Protein AF-A0A528MZ26-F1 (afdb_monomer_lite)

Foldseek 3Di:
DDDPDDDDDDDDDDPDDPPDDDDPVVQDADAAPPQDDDDPPDDCVVCVVVVNYDHHHDHPVD

Structure (mmCIF, N/CA/C/O backbone):
data_AF-A0A528MZ26-F1
#
_entry.id   AF-A0A528MZ26-F1
#
loop_
_atom_site.group_PDB
_atom_site.id
_atom_site.type_symbol
_atom_site.label_atom_id
_atom_site.label_alt_id
_atom_site.label_comp_id
_atom_site.label_asym_id
_atom_site.label_entity_id
_atom_site.label_seq_id
_atom_site.pdbx_PDB_ins_code
_atom_site.Cartn_x
_atom_site.Cartn_y
_atom_site.Cartn_z
_atom_site.occupancy
_atom_site.B_iso_or_equiv
_atom_site.auth_seq_id
_atom_site.auth_comp_id
_atom_site.auth_asym_id
_atom_site.auth_atom_id
_atom_site.pdbx_PDB_model_num
ATOM 1 N N . MET A 1 1 ? -7.644 -27.053 -33.998 1.00 49.09 1 MET A N 1
ATOM 2 C CA . MET A 1 1 ? -6.916 -26.735 -32.753 1.00 49.09 1 MET A CA 1
ATOM 3 C C . MET A 1 1 ? -6.132 -25.475 -33.036 1.00 49.09 1 MET A C 1
ATOM 5 O O . MET A 1 1 ? -5.321 -25.500 -33.949 1.00 49.09 1 MET A O 1
ATOM 9 N N . ALA A 1 2 ? -6.513 -24.364 -32.406 1.00 55.88 2 ALA A N 1
ATOM 10 C CA . ALA A 1 2 ? -5.921 -23.062 -32.686 1.00 55.88 2 ALA A CA 1
ATOM 11 C C . ALA A 1 2 ? -4.419 -23.084 -32.376 1.00 55.88 2 ALA A C 1
ATOM 13 O O . ALA A 1 2 ?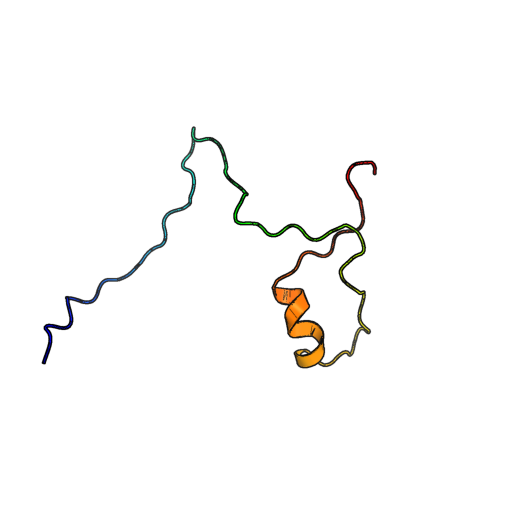 -4.007 -23.668 -31.374 1.00 55.88 2 ALA A O 1
ATOM 14 N N . ASP A 1 3 ? -3.647 -22.472 -33.267 1.00 65.06 3 ASP A N 1
ATOM 15 C CA . ASP A 1 3 ? -2.219 -22.208 -33.144 1.00 65.06 3 ASP A CA 1
ATOM 16 C C . ASP A 1 3 ? -1.954 -21.497 -31.806 1.00 65.06 3 ASP A C 1
ATOM 18 O O . ASP A 1 3 ? -2.312 -20.330 -31.617 1.00 65.06 3 ASP A O 1
ATOM 22 N N . ALA A 1 4 ? -1.444 -22.237 -30.819 1.00 71.19 4 ALA A N 1
ATOM 23 C CA . ALA A 1 4 ? -1.060 -21.668 -29.539 1.00 71.19 4 ALA A CA 1
ATOM 24 C C . ALA A 1 4 ? 0.229 -20.882 -29.785 1.00 71.19 4 ALA A C 1
ATOM 26 O O . ALA A 1 4 ? 1.315 -21.457 -29.818 1.00 71.19 4 ALA A O 1
ATOM 27 N N . GLY A 1 5 ? 0.072 -19.579 -30.037 1.00 79.44 5 GLY A N 1
ATOM 28 C CA . GLY A 1 5 ? 1.160 -18.685 -30.419 1.00 79.44 5 GLY A CA 1
ATOM 29 C C . GLY A 1 5 ? 2.402 -18.827 -29.535 1.00 79.44 5 GLY A C 1
ATOM 30 O O . GLY A 1 5 ? 2.319 -19.131 -28.345 1.00 79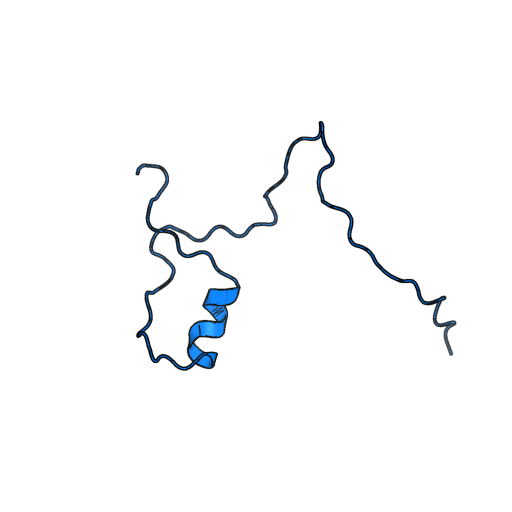.44 5 GLY A O 1
ATOM 31 N N . MET A 1 6 ? 3.564 -18.597 -30.147 1.00 82.25 6 MET A N 1
ATOM 32 C CA . MET A 1 6 ? 4.883 -18.792 -29.545 1.00 82.25 6 MET A CA 1
ATOM 33 C C . MET A 1 6 ? 4.994 -18.175 -28.141 1.00 82.25 6 MET A C 1
ATOM 35 O O . MET A 1 6 ? 4.740 -16.984 -27.939 1.00 82.25 6 MET A O 1
ATOM 39 N N . LEU A 1 7 ? 5.405 -19.000 -27.173 1.00 92.12 7 LEU A N 1
ATOM 40 C CA . LEU A 1 7 ? 5.638 -18.575 -25.795 1.00 92.12 7 LEU A CA 1
ATOM 41 C C . LEU A 1 7 ? 6.771 -17.545 -25.742 1.00 92.12 7 LEU A C 1
ATOM 43 O O . LEU A 1 7 ? 7.797 -17.696 -26.405 1.00 92.12 7 LEU A O 1
ATOM 47 N N . ARG A 1 8 ? 6.602 -16.515 -24.910 1.00 89.88 8 ARG A N 1
ATOM 48 C CA . ARG A 1 8 ? 7.637 -15.514 -24.642 1.00 89.88 8 ARG A CA 1
ATOM 49 C C . ARG A 1 8 ? 7.820 -15.302 -23.150 1.00 89.88 8 ARG A C 1
ATOM 51 O O . ARG A 1 8 ? 6.863 -15.372 -22.381 1.00 89.88 8 ARG A O 1
ATOM 58 N N . PHE A 1 9 ? 9.047 -14.977 -22.768 1.00 92.88 9 PHE A N 1
ATOM 59 C CA . PHE A 1 9 ? 9.348 -14.490 -21.432 1.00 92.88 9 PHE A CA 1
ATOM 60 C C . PHE A 1 9 ? 8.855 -13.044 -21.299 1.00 92.88 9 PHE A C 1
ATOM 62 O O . PHE A 1 9 ? 9.223 -12.185 -22.099 1.00 92.88 9 PHE A O 1
ATOM 69 N N . HIS A 1 10 ? 7.981 -12.788 -20.327 1.00 93.94 10 HIS A N 1
ATOM 70 C CA . HIS A 1 10 ? 7.416 -11.463 -20.094 1.00 93.94 10 HIS A CA 1
ATOM 71 C C . HIS A 1 10 ? 8.164 -10.761 -18.964 1.00 93.94 10 HIS A C 1
ATOM 73 O O . HIS A 1 10 ? 8.168 -11.237 -17.830 1.00 93.94 10 HIS A O 1
A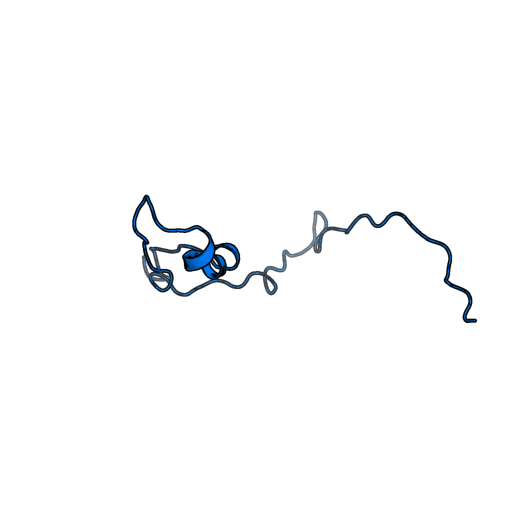TOM 79 N N . VAL A 1 11 ? 8.749 -9.608 -19.281 1.00 95.00 11 VAL A N 1
ATOM 80 C CA . VAL A 1 11 ? 9.289 -8.670 -18.297 1.00 95.00 11 VAL A CA 1
ATOM 81 C C . VAL A 1 11 ? 8.390 -7.436 -18.317 1.00 95.00 11 VAL A C 1
ATOM 83 O O . VAL A 1 11 ? 8.364 -6.752 -19.340 1.00 95.00 11 VAL A O 1
ATOM 86 N N . PRO A 1 12 ? 7.629 -7.157 -17.243 1.00 92.00 12 PRO A N 1
ATOM 87 C CA . PRO A 1 12 ? 6.832 -5.942 -17.160 1.00 92.00 12 PRO A CA 1
ATOM 88 C C . PRO A 1 12 ? 7.724 -4.703 -17.231 1.00 92.00 12 PRO A C 1
ATOM 90 O O . PRO A 1 12 ? 8.763 -4.631 -16.572 1.00 92.00 12 PRO A O 1
ATOM 93 N N . GLU A 1 13 ? 7.302 -3.718 -18.012 1.00 90.69 13 GLU A N 1
ATOM 94 C CA . GLU A 1 13 ? 7.937 -2.407 -18.013 1.00 90.69 13 GLU A CA 1
ATOM 95 C C . GLU A 1 13 ? 7.340 -1.522 -16.910 1.00 90.69 13 GLU A C 1
ATOM 97 O O . GLU A 1 13 ? 6.150 -1.642 -16.609 1.00 90.69 13 GLU A O 1
ATOM 102 N N . PRO A 1 14 ? 8.138 -0.632 -16.290 1.00 87.19 14 PRO A N 1
ATOM 103 C CA . PRO A 1 14 ? 7.604 0.350 -15.354 1.00 87.19 14 PRO A CA 1
ATOM 104 C C . PRO A 1 14 ? 6.680 1.334 -16.083 1.00 87.19 14 PRO A C 1
ATOM 106 O O . PRO A 1 14 ? 6.967 1.724 -17.214 1.00 87.19 14 PRO A O 1
ATOM 109 N N . GLU A 1 15 ? 5.619 1.788 -15.407 1.00 85.88 15 GLU A N 1
ATOM 110 C CA . GLU A 1 15 ? 4.635 2.729 -15.973 1.00 85.88 15 GLU A CA 1
ATOM 111 C C . GLU A 1 15 ? 5.271 4.039 -16.455 1.00 85.88 15 GLU A C 1
ATOM 113 O O . GLU A 1 15 ? 4.805 4.643 -17.419 1.00 85.88 15 GLU A O 1
ATOM 118 N N . VAL A 1 16 ? 6.357 4.477 -15.804 1.00 91.00 16 VAL A N 1
ATOM 119 C CA . VAL A 1 16 ? 7.011 5.757 -16.088 1.00 91.00 16 VAL A CA 1
ATOM 120 C C . VAL A 1 16 ? 8.532 5.599 -16.114 1.00 91.00 16 VAL A C 1
ATOM 122 O O . VAL A 1 16 ? 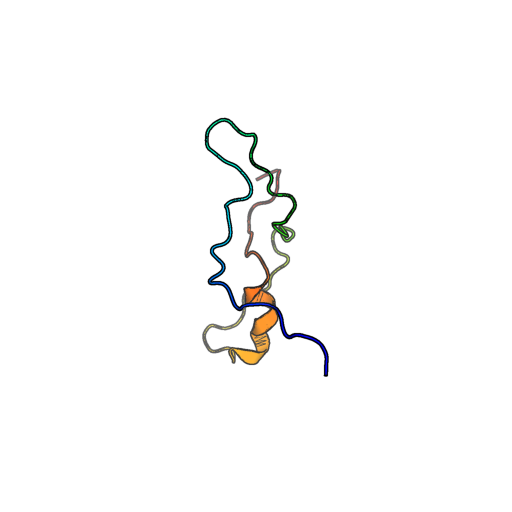9.136 4.970 -15.243 1.00 91.00 16 VAL A O 1
ATOM 125 N N . ARG A 1 17 ? 9.170 6.186 -17.133 1.00 92.44 17 ARG A N 1
ATOM 126 C CA . ARG A 1 17 ? 10.633 6.255 -17.306 1.00 92.44 17 ARG A CA 1
ATOM 127 C C . ARG A 1 17 ? 11.194 7.563 -16.715 1.00 92.44 17 ARG A C 1
ATOM 129 O O . ARG A 1 17 ? 10.432 8.513 -16.530 1.00 92.44 17 ARG A O 1
ATOM 136 N N . PRO A 1 18 ? 12.512 7.667 -16.449 1.00 93.81 18 PRO A N 1
ATOM 137 C CA . PRO A 1 18 ? 13.123 8.930 -16.029 1.00 93.81 18 PRO A CA 1
ATOM 138 C C . PRO A 1 18 ? 12.768 10.088 -16.976 1.00 93.81 18 PRO A C 1
ATOM 140 O O . PRO A 1 18 ? 12.883 9.950 -18.191 1.00 93.81 18 PRO A O 1
ATOM 143 N N . GLY A 1 19 ? 12.325 11.217 -16.416 1.00 92.81 19 GLY A N 1
ATOM 144 C CA . GLY A 1 19 ? 11.843 12.383 -17.173 1.00 92.81 19 GLY A CA 1
ATOM 145 C C . GLY A 1 19 ? 10.338 12.386 -17.471 1.00 92.81 19 GLY A C 1
ATOM 146 O O . GLY A 1 19 ? 9.813 13.417 -17.882 1.00 92.81 19 GLY A O 1
ATOM 147 N N . GLY A 1 20 ? 9.631 11.278 -17.234 1.00 91.75 20 GLY A N 1
ATOM 148 C CA . GLY A 1 20 ? 8.170 11.229 -17.275 1.00 91.75 20 GLY A CA 1
ATOM 149 C C . GLY A 1 20 ? 7.517 11.694 -15.968 1.00 91.75 20 GLY A C 1
ATOM 150 O O . GLY A 1 20 ? 8.161 11.772 -14.921 1.00 91.75 20 GLY A O 1
ATOM 151 N N . THR A 1 21 ? 6.216 11.985 -16.023 1.00 93.31 21 THR A N 1
ATOM 152 C CA . THR A 1 21 ? 5.401 12.289 -14.837 1.00 93.31 21 THR A CA 1
ATOM 153 C C . THR A 1 21 ? 4.911 10.987 -14.197 1.00 93.31 21 THR A C 1
ATOM 155 O O . THR A 1 21 ? 4.257 10.216 -14.895 1.00 93.31 21 THR A O 1
ATOM 158 N N . PRO A 1 22 ? 5.193 10.725 -12.905 1.00 89.75 22 PRO A N 1
ATOM 159 C CA . PRO A 1 22 ? 4.683 9.549 -12.201 1.00 89.75 22 PRO A CA 1
ATOM 160 C C . PRO A 1 22 ? 3.151 9.506 -12.183 1.00 89.75 22 PRO A C 1
ATOM 162 O O . PRO A 1 22 ? 2.522 10.493 -11.796 1.00 89.75 22 PRO A O 1
ATOM 165 N N . ASP A 1 23 ? 2.568 8.363 -12.541 1.00 88.44 23 ASP A N 1
ATOM 166 C CA . ASP A 1 23 ? 1.163 8.058 -12.279 1.00 88.44 23 ASP A CA 1
ATOM 167 C C . ASP A 1 23 ? 1.072 7.088 -11.091 1.00 88.44 23 ASP A C 1
ATOM 169 O O . ASP A 1 23 ? 1.828 6.127 -10.994 1.00 88.44 23 ASP A O 1
ATOM 173 N N . PHE A 1 24 ? 0.174 7.376 -10.154 1.00 87.31 24 PHE A N 1
ATOM 174 C CA . PHE A 1 24 ? -0.109 6.531 -8.991 1.00 87.31 24 PHE A CA 1
ATOM 175 C C . PHE A 1 24 ? -1.589 6.138 -8.927 1.00 87.31 24 PHE A C 1
ATOM 177 O O . PHE A 1 24 ? -2.056 5.661 -7.894 1.00 87.31 24 PHE A O 1
ATOM 184 N N . SER A 1 25 ? -2.344 6.349 -10.009 1.00 87.62 25 SER A N 1
ATOM 185 C CA . SER A 1 25 ? -3.777 6.057 -10.104 1.00 87.62 25 SER A CA 1
ATOM 186 C C . SER A 1 25 ? -4.117 4.595 -9.785 1.00 87.62 25 SER A C 1
ATOM 188 O O . SER A 1 25 ? -5.172 4.322 -9.213 1.00 87.62 25 SER A O 1
ATOM 190 N N . ASN A 1 26 ? -3.191 3.672 -10.058 1.00 86.88 26 ASN A N 1
ATOM 191 C CA . ASN A 1 26 ? -3.329 2.242 -9.772 1.00 86.88 26 ASN A CA 1
ATOM 192 C C . ASN A 1 26 ? -3.108 1.872 -8.294 1.00 86.88 26 ASN A C 1
ATOM 194 O O . ASN A 1 26 ? -3.382 0.742 -7.885 1.00 86.88 26 ASN A O 1
ATOM 198 N N . VAL A 1 27 ? -2.637 2.805 -7.463 1.00 87.38 27 VAL A N 1
ATOM 199 C CA . VAL A 1 27 ? -2.446 2.570 -6.030 1.00 87.38 27 VAL A CA 1
ATOM 200 C C . VAL A 1 27 ? -3.736 2.905 -5.289 1.00 87.38 27 VAL A C 1
ATOM 202 O O . VAL A 1 27 ? -4.101 4.067 -5.109 1.00 87.38 27 VAL A O 1
ATOM 205 N N . THR A 1 28 ? -4.421 1.876 -4.792 1.00 87.88 28 THR A N 1
ATOM 206 C CA . THR A 1 28 ? -5.610 2.071 -3.955 1.00 87.88 28 THR A CA 1
ATOM 207 C C . THR A 1 28 ? -5.192 2.545 -2.564 1.00 87.88 28 THR A C 1
ATOM 209 O O . THR A 1 28 ? -4.732 1.763 -1.734 1.00 87.88 28 THR A O 1
ATOM 212 N N . ILE A 1 29 ? -5.350 3.844 -2.293 1.00 89.75 29 ILE A N 1
ATOM 213 C CA . ILE A 1 29 ? -5.019 4.423 -0.986 1.00 89.75 29 ILE A CA 1
ATOM 214 C C . ILE A 1 29 ? -6.237 4.400 -0.066 1.00 89.75 29 ILE A C 1
ATOM 216 O O . ILE A 1 29 ? -7.176 5.183 -0.222 1.00 89.75 29 ILE A O 1
ATOM 220 N N . ALA A 1 30 ? -6.179 3.532 0.943 1.00 90.88 30 ALA A N 1
ATOM 221 C CA . ALA A 1 30 ? -7.196 3.438 1.979 1.00 90.88 30 ALA A CA 1
ATOM 222 C C . ALA A 1 30 ? -7.317 4.738 2.801 1.00 90.88 30 ALA A C 1
ATOM 224 O O . ALA A 1 30 ? -6.357 5.503 2.989 1.00 90.88 30 ALA A O 1
ATOM 225 N N . LYS A 1 31 ? -8.521 4.993 3.329 1.00 93.31 31 LYS A N 1
ATOM 226 C CA . LYS A 1 31 ? -8.761 6.114 4.248 1.00 93.31 31 LYS A CA 1
ATOM 227 C C . LYS A 1 31 ? -7.945 5.898 5.525 1.00 93.31 31 LYS A C 1
ATOM 229 O O . LYS A 1 31 ? -7.837 4.778 6.023 1.00 93.31 31 LYS A O 1
ATOM 234 N N . ALA A 1 32 ? -7.405 6.978 6.081 1.00 96.50 32 ALA A N 1
ATOM 235 C CA . ALA A 1 32 ? -6.740 6.927 7.377 1.00 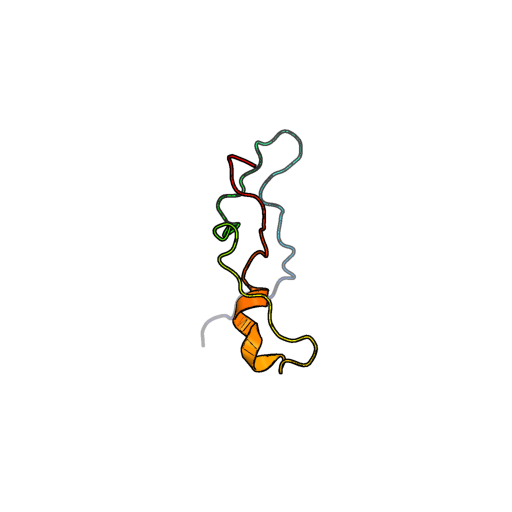96.50 32 ALA A CA 1
ATOM 236 C C . ALA A 1 32 ? -7.651 6.289 8.448 1.00 96.50 32 ALA A C 1
ATOM 238 O O . ALA A 1 32 ? -8.838 6.616 8.523 1.00 96.50 32 ALA A O 1
ATOM 239 N N . GLY A 1 33 ? -7.097 5.357 9.223 1.00 95.31 33 GLY A N 1
ATOM 240 C CA . GLY A 1 33 ? -7.790 4.607 10.272 1.00 95.31 33 GLY A CA 1
ATOM 241 C C . GLY A 1 33 ? -8.796 3.557 9.787 1.00 95.31 33 GLY A C 1
ATOM 242 O O . GLY A 1 33 ? -9.491 2.986 10.617 1.00 95.31 33 GLY A O 1
ATOM 243 N N . SER A 1 34 ? -8.917 3.306 8.476 1.00 95.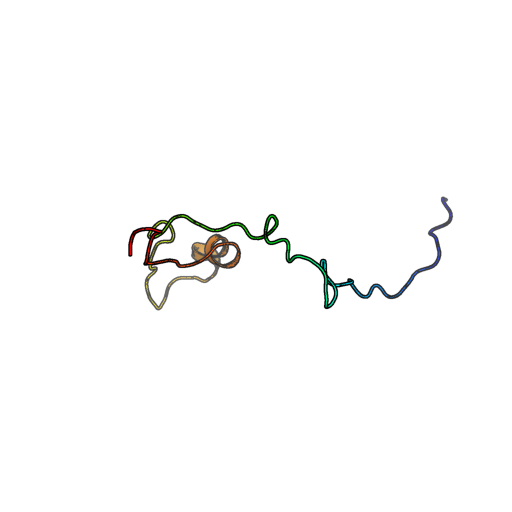19 34 SER A N 1
ATOM 244 C CA . SER A 1 34 ? -9.912 2.349 7.954 1.00 95.19 34 SER A CA 1
ATOM 245 C C . SER A 1 34 ? -9.509 0.880 8.077 1.00 95.19 34 SER A C 1
ATOM 247 O O . SER A 1 34 ? -10.384 0.022 8.133 1.00 95.19 34 SER A O 1
ATOM 249 N N . VAL A 1 35 ? -8.209 0.585 8.126 1.00 95.62 35 VAL A N 1
ATOM 250 C CA . VAL A 1 35 ? -7.700 -0.778 8.323 1.00 95.62 35 VAL A CA 1
ATOM 251 C C . VAL A 1 35 ? -7.628 -1.053 9.826 1.00 95.62 35 VAL A C 1
ATOM 253 O O . VAL A 1 35 ? -7.015 -0.250 10.540 1.00 95.62 35 VAL A O 1
ATOM 256 N N . PRO A 1 36 ? -8.238 -2.140 10.334 1.00 94.88 36 PRO A N 1
ATOM 257 C CA . PRO A 1 36 ? -8.199 -2.437 11.756 1.00 94.88 36 PRO A CA 1
ATOM 258 C C . PRO A 1 36 ? -6.800 -2.900 12.175 1.00 94.88 36 PRO A C 1
ATOM 260 O O . PRO A 1 36 ? -6.017 -3.397 11.368 1.00 94.88 36 PRO A O 1
ATOM 263 N N . ARG A 1 37 ? -6.489 -2.747 13.463 1.00 96.56 37 ARG A N 1
ATOM 264 C CA . ARG A 1 37 ? -5.308 -3.349 14.086 1.00 96.56 37 ARG A CA 1
ATOM 265 C C . ARG A 1 37 ? -5.724 -4.710 14.656 1.00 96.56 37 ARG A C 1
ATOM 267 O O . ARG A 1 37 ? -6.417 -4.708 15.673 1.00 96.56 37 ARG A O 1
ATOM 274 N N . PRO A 1 38 ? -5.355 -5.834 14.026 1.00 96.88 38 PRO A N 1
ATOM 275 C CA . PRO A 1 38 ? -5.691 -7.149 14.551 1.00 96.88 38 PRO A CA 1
ATOM 276 C C . PRO A 1 38 ? -4.839 -7.488 15.782 1.00 96.88 38 PRO A C 1
ATOM 278 O O . PRO A 1 38 ? -3.851 -6.810 16.088 1.00 96.88 38 PRO A O 1
ATOM 281 N N . GLU A 1 39 ? -5.220 -8.562 16.470 1.00 97.56 39 GLU A N 1
ATOM 282 C CA . GLU A 1 39 ? -4.388 -9.185 17.499 1.00 97.56 39 GLU A CA 1
ATOM 283 C C . GLU A 1 39 ? -3.091 -9.744 16.898 1.00 97.56 39 GLU A C 1
ATOM 285 O O . GLU A 1 39 ? -3.034 -10.096 15.720 1.00 97.56 39 GLU A O 1
ATOM 290 N N . ILE A 1 40 ? -2.041 -9.840 17.717 1.00 97.12 40 ILE A N 1
ATOM 291 C CA . ILE A 1 40 ? -0.702 -10.269 17.266 1.00 97.12 40 ILE A CA 1
ATOM 292 C C . ILE A 1 40 ? -0.711 -11.726 16.771 1.00 97.12 40 ILE A C 1
ATOM 294 O O . ILE A 1 40 ? 0.020 -12.064 15.846 1.00 97.12 40 ILE A O 1
ATOM 298 N N . GLU A 1 41 ? -1.580 -12.557 17.347 1.00 97.81 41 GLU A N 1
ATOM 299 C CA . GLU A 1 41 ? -1.684 -13.998 17.074 1.00 97.81 41 GLU A CA 1
ATOM 300 C C . GLU A 1 41 ? -2.868 -14.353 16.145 1.00 97.81 41 GLU A C 1
ATOM 302 O O . GLU A 1 41 ? -3.355 -15.483 16.159 1.00 97.81 41 GLU A O 1
ATOM 307 N N . VAL A 1 42 ? -3.396 -13.390 15.378 1.00 97.94 42 VAL A N 1
ATOM 308 C CA . VAL A 1 42 ? -4.524 -13.615 14.451 1.00 97.94 42 VAL A CA 1
ATOM 309 C C . VAL A 1 42 ? -4.185 -14.657 13.370 1.00 97.94 42 VAL A C 1
ATOM 311 O O . VAL A 1 42 ? -3.053 -14.704 12.881 1.00 97.94 42 VAL A O 1
ATOM 314 N N . ASP A 1 43 ? -5.158 -15.477 12.944 1.00 98.00 43 ASP A N 1
ATOM 315 C CA . ASP A 1 43 ? -4.945 -16.394 11.815 1.00 98.00 43 ASP A CA 1
ATOM 316 C C . ASP A 1 43 ? -4.742 -15.578 10.518 1.00 98.00 43 ASP A C 1
ATOM 318 O O . ASP A 1 43 ? -5.548 -14.695 10.208 1.00 98.00 43 ASP A O 1
ATOM 322 N N . PRO A 1 44 ? -3.706 -15.864 9.706 1.00 96.69 44 PRO A N 1
ATOM 323 C CA . PRO A 1 44 ? -3.465 -15.164 8.442 1.00 96.69 44 PRO A CA 1
ATOM 324 C C . PRO A 1 44 ? -4.654 -15.161 7.470 1.00 96.69 44 PRO A C 1
ATOM 326 O O . PRO A 1 44 ? -4.757 -14.277 6.617 1.00 96.69 44 PRO A O 1
ATOM 329 N N . ARG A 1 45 ? -5.549 -16.154 7.558 1.00 97.25 45 ARG A N 1
ATOM 330 C CA . ARG A 1 45 ? -6.766 -16.234 6.737 1.00 97.25 45 ARG A CA 1
ATOM 331 C C . ARG A 1 45 ? -7.755 -15.119 7.063 1.00 97.25 45 ARG A C 1
ATOM 333 O O . ARG A 1 45 ? -8.432 -14.660 6.145 1.00 97.25 45 ARG A O 1
ATOM 340 N N . ASP A 1 46 ? -7.785 -14.661 8.312 1.00 97.62 46 ASP A N 1
ATOM 341 C CA . ASP A 1 46 ? -8.713 -13.631 8.789 1.00 97.62 46 ASP A CA 1
ATOM 342 C C . ASP A 1 46 ? -8.273 -12.212 8.399 1.00 97.62 46 ASP A C 1
ATOM 344 O O . ASP A 1 46 ? -9.075 -11.286 8.448 1.00 97.62 46 ASP A O 1
ATOM 348 N N . ILE A 1 47 ? -7.012 -12.040 7.982 1.00 96.88 47 ILE A N 1
ATOM 349 C CA . ILE A 1 47 ? -6.416 -10.745 7.601 1.00 96.88 47 ILE A CA 1
ATOM 350 C C . ILE A 1 47 ? -5.973 -10.690 6.133 1.00 96.88 47 ILE A C 1
ATOM 352 O O . ILE A 1 47 ? -5.156 -9.853 5.742 1.00 96.88 47 ILE A O 1
ATOM 356 N N . ARG A 1 48 ? -6.475 -11.600 5.291 1.00 96.25 48 ARG A N 1
ATOM 357 C CA . ARG A 1 48 ? -6.074 -11.698 3.877 1.00 96.25 48 ARG A CA 1
ATOM 358 C C . ARG A 1 48 ? -6.351 -10.411 3.097 1.00 96.25 48 ARG A C 1
ATOM 360 O O . ARG A 1 48 ? -5.602 -10.076 2.182 1.00 96.25 48 ARG A O 1
ATOM 367 N N . ASP A 1 49 ? -7.423 -9.710 3.436 1.00 93.44 49 ASP A N 1
ATOM 368 C CA . ASP A 1 49 ? -7.799 -8.426 2.849 1.00 93.44 49 ASP A CA 1
ATOM 369 C C . ASP A 1 49 ? -6.756 -7.331 3.128 1.00 93.44 49 ASP A C 1
ATOM 371 O O . ASP A 1 49 ? -6.490 -6.502 2.255 1.00 93.44 49 ASP A O 1
ATOM 375 N N . MET A 1 50 ? -6.090 -7.369 4.289 1.00 94.88 50 MET A N 1
ATOM 376 C CA . MET A 1 50 ? -5.074 -6.381 4.668 1.00 94.88 50 MET A CA 1
ATOM 377 C C . MET A 1 50 ? -3.864 -6.387 3.730 1.00 94.88 50 MET A C 1
ATOM 379 O O . MET A 1 50 ? -3.250 -5.341 3.531 1.00 94.88 50 MET A O 1
ATOM 383 N N . ALA A 1 51 ? -3.554 -7.526 3.101 1.00 93.88 51 ALA A N 1
ATOM 384 C CA . ALA A 1 51 ? -2.474 -7.638 2.117 1.00 93.88 51 ALA A CA 1
ATOM 385 C C . ALA A 1 51 ? -2.725 -6.817 0.838 1.00 93.88 51 ALA A C 1
ATOM 387 O O . ALA A 1 51 ? -1.790 -6.535 0.092 1.00 93.88 51 ALA A O 1
ATOM 388 N N . PHE A 1 52 ? -3.978 -6.427 0.592 1.00 93.12 52 PHE A N 1
ATOM 389 C CA . PHE A 1 52 ? -4.394 -5.611 -0.548 1.00 93.12 52 PHE A CA 1
ATOM 390 C C . PHE A 1 52 ? -4.791 -4.186 -0.131 1.00 93.12 52 PHE A C 1
ATOM 392 O O . PHE A 1 52 ? -5.390 -3.456 -0.919 1.00 93.12 52 PHE A O 1
ATOM 399 N N . SER A 1 53 ? -4.471 -3.786 1.104 1.00 93.31 53 SER A N 1
ATOM 400 C CA . SER A 1 53 ? -4.789 -2.472 1.664 1.00 93.31 53 SER A CA 1
ATOM 401 C C . SER A 1 53 ? -3.535 -1.761 2.189 1.00 93.31 53 SER A C 1
ATOM 403 O O . SER A 1 53 ? -2.427 -2.290 2.149 1.00 93.31 53 SER A O 1
ATOM 405 N N . ILE A 1 54 ? -3.701 -0.528 2.674 1.00 93.25 54 ILE A N 1
ATOM 406 C CA . ILE A 1 54 ? -2.622 0.300 3.228 1.00 93.25 54 ILE A CA 1
ATOM 407 C C . ILE A 1 54 ? -2.988 0.724 4.649 1.00 93.25 54 ILE A C 1
ATOM 409 O O . ILE A 1 54 ? -3.968 1.442 4.862 1.00 93.25 54 ILE A O 1
ATOM 413 N N . ILE A 1 55 ? -2.158 0.343 5.625 1.00 94.06 55 ILE A N 1
ATOM 414 C CA . ILE A 1 55 ? -2.270 0.841 7.000 1.00 94.06 55 ILE A CA 1
ATOM 415 C C . ILE A 1 55 ? -1.826 2.303 7.015 1.00 94.06 55 ILE A C 1
ATOM 417 O O . ILE A 1 55 ? -0.666 2.630 6.767 1.00 94.06 55 ILE A O 1
ATOM 421 N N . ARG A 1 56 ? -2.769 3.196 7.313 1.00 95.50 56 ARG A N 1
ATOM 422 C CA . ARG A 1 56 ? -2.550 4.641 7.311 1.00 95.50 56 ARG A CA 1
ATOM 423 C C . ARG A 1 56 ? -3.145 5.269 8.562 1.00 95.50 56 ARG A C 1
ATOM 425 O O . ARG A 1 56 ? -4.336 5.116 8.809 1.00 95.50 56 ARG A O 1
ATOM 432 N N . VAL A 1 57 ? -2.334 6.021 9.306 1.00 95.44 57 VAL A N 1
ATOM 433 C CA . VAL A 1 57 ? -2.765 6.720 10.532 1.00 95.44 57 VAL A CA 1
ATOM 434 C C . VAL A 1 57 ? -3.119 8.178 10.248 1.00 95.44 57 VAL A C 1
ATOM 436 O O . VAL A 1 57 ? -4.229 8.608 10.538 1.00 95.44 57 VAL A O 1
ATOM 439 N N . LEU A 1 58 ? -2.199 8.928 9.638 1.00 96.25 58 LEU A N 1
ATOM 440 C CA . LEU A 1 58 ? -2.377 10.359 9.391 1.00 96.25 58 LEU A CA 1
ATOM 441 C C . LEU A 1 58 ? -3.241 10.609 8.159 1.00 96.25 58 LEU A C 1
ATOM 443 O O . LEU A 1 58 ? -3.096 9.944 7.123 1.00 96.25 58 LEU A O 1
ATOM 447 N N . ASN A 1 59 ? -4.136 11.589 8.254 1.00 93.06 59 ASN A N 1
ATOM 448 C CA . ASN A 1 59 ? -4.956 12.014 7.125 1.00 93.06 59 ASN A CA 1
ATOM 449 C C . ASN A 1 59 ? -4.298 13.221 6.422 1.00 93.06 59 ASN A C 1
ATOM 451 O O . ASN A 1 59 ? -3.100 13.442 6.558 1.00 93.06 59 ASN A O 1
ATOM 455 N N . ARG A 1 60 ? -5.019 13.944 5.554 1.00 92.31 60 ARG A N 1
ATOM 456 C CA . ARG A 1 60 ? -4.428 15.090 4.831 1.00 92.31 60 ARG A CA 1
ATOM 457 C C . ARG A 1 60 ? -4.215 16.332 5.707 1.00 92.31 60 ARG A C 1
ATOM 459 O O . ARG A 1 60 ? -3.471 17.211 5.297 1.00 92.31 60 ARG A O 1
ATOM 466 N N . ALA A 1 61 ? -4.861 16.409 6.865 1.00 94.69 61 ALA A N 1
ATOM 467 C CA . ALA A 1 61 ? -4.759 17.516 7.811 1.00 94.69 61 ALA A CA 1
ATOM 468 C C . ALA A 1 61 ? -3.686 17.300 8.898 1.00 94.69 61 ALA A C 1
ATOM 470 O O . ALA A 1 61 ? -3.513 18.178 9.737 1.00 94.69 61 ALA A O 1
ATOM 471 N N . GLY A 1 62 ? -2.974 16.166 8.868 1.00 81.75 62 GLY A N 1
ATOM 472 C CA . GLY A 1 62 ? -2.143 15.689 9.978 1.00 81.75 62 GLY A CA 1
ATOM 473 C C . GLY A 1 62 ? -2.947 14.738 10.840 1.00 81.75 62 GLY A C 1
ATOM 474 O O . GLY A 1 62 ? -3.374 15.166 11.928 1.00 81.75 62 GLY A O 1
#

pLDDT: mean 90.58, std 9.18, range [49.09, 98.0]

Secondary structure (DSSP, 8-state):
----PPP----PPPS--TTSPPP-TTS--PPTT-S----TT--TTTTGGGGGS------TT-

Sequence (62 aa):
MADAGMLRFHVPEPEVRPGGTPDFSNVTIAKAGSVPRPEIEVDPRDIRDMAFSIIRVLNRAG

Radius of gyration: 19.47 Å; chains: 1; bounding box: 23×44×51 Å